Protein AF-A0A7C8AHI8-F1 (afdb_monomer_lite)

Radius of gyration: 20.17 Å; chains: 1; bounding box: 50×46×49 Å

Structure (mmCIF, N/CA/C/O backbone):
data_AF-A0A7C8AHI8-F1
#
_entry.id   AF-A0A7C8AHI8-F1
#
loop_
_atom_site.group_PDB
_atom_site.id
_atom_site.type_symbol
_atom_site.label_atom_id
_atom_site.label_alt_id
_atom_site.label_comp_id
_atom_site.label_asym_id
_atom_site.label_entity_id
_atom_site.label_seq_id
_atom_site.pdbx_PDB_ins_code
_atom_site.Cartn_x
_atom_site.Cartn_y
_atom_site.Cartn_z
_atom_site.occupancy
_atom_site.B_iso_or_equiv
_atom_site.auth_seq_id
_atom_site.auth_comp_id
_atom_site.auth_asym_id
_atom_site.auth_atom_id
_atom_site.pdbx_PDB_model_num
ATOM 1 N N . MET A 1 1 ? -16.448 -24.566 1.211 1.00 46.50 1 MET A N 1
ATOM 2 C CA . MET A 1 1 ? -16.260 -23.351 0.385 1.00 46.50 1 MET A CA 1
ATOM 3 C C . MET A 1 1 ? -17.602 -22.982 -0.211 1.00 46.50 1 MET A C 1
ATOM 5 O O . MET A 1 1 ? -18.155 -23.797 -0.943 1.00 46.50 1 MET A O 1
ATOM 9 N N . SER A 1 2 ? -18.167 -21.841 0.188 1.00 39.06 2 SER A N 1
ATOM 10 C CA . SER A 1 2 ? -19.533 -21.464 -0.190 1.00 39.06 2 SER A CA 1
ATOM 11 C C . SER A 1 2 ? -19.569 -20.847 -1.593 1.00 39.06 2 SER A C 1
ATOM 13 O O . SER A 1 2 ? -18.561 -20.368 -2.113 1.00 39.06 2 SER A O 1
ATOM 15 N N . VAL A 1 3 ? -20.743 -20.861 -2.224 1.00 43.34 3 VAL A N 1
ATOM 16 C CA . VAL A 1 3 ? -20.978 -20.319 -3.575 1.00 43.34 3 VAL A CA 1
ATOM 17 C C . VAL A 1 3 ? -20.713 -18.800 -3.646 1.00 43.34 3 VAL A C 1
ATOM 19 O O . VAL A 1 3 ? -20.372 -18.292 -4.713 1.00 43.34 3 VAL A O 1
ATOM 22 N N . SER A 1 4 ? -20.764 -18.099 -2.507 1.00 46.66 4 SER A N 1
ATOM 23 C CA . SER A 1 4 ? -20.457 -16.666 -2.372 1.00 46.66 4 SER A CA 1
ATOM 24 C C . SER A 1 4 ? -18.975 -16.344 -2.644 1.00 46.66 4 SER A C 1
ATOM 26 O O . SER A 1 4 ? -18.661 -15.420 -3.399 1.00 46.66 4 SER A O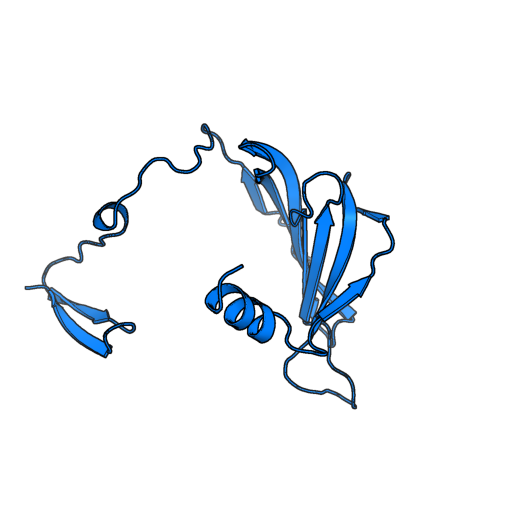 1
ATOM 28 N N . ASP A 1 5 ? -18.050 -17.184 -2.159 1.00 37.34 5 ASP A N 1
ATOM 29 C CA . ASP A 1 5 ? -16.597 -16.955 -2.288 1.00 37.34 5 ASP A CA 1
ATOM 30 C C . ASP A 1 5 ? -16.112 -17.023 -3.750 1.00 37.34 5 ASP A C 1
ATOM 32 O O . ASP A 1 5 ? -15.127 -16.389 -4.148 1.00 37.34 5 ASP A O 1
ATOM 36 N N . ARG A 1 6 ? -16.826 -17.779 -4.598 1.00 42.28 6 ARG A N 1
ATOM 37 C CA . ARG A 1 6 ? -16.529 -17.892 -6.037 1.00 42.28 6 ARG A CA 1
ATOM 38 C C . ARG A 1 6 ? -16.919 -16.636 -6.822 1.00 42.28 6 ARG A C 1
ATOM 40 O O . ARG A 1 6 ? -16.295 -16.346 -7.843 1.00 42.28 6 ARG A O 1
ATOM 47 N N . LEU A 1 7 ? -17.919 -15.878 -6.369 1.00 43.56 7 LEU A N 1
ATOM 48 C CA . LEU A 1 7 ? -18.407 -14.674 -7.054 1.00 43.56 7 LEU A CA 1
ATOM 49 C C . LEU A 1 7 ? -17.543 -13.442 -6.755 1.00 43.56 7 LEU A C 1
ATOM 51 O O . LEU A 1 7 ? -17.233 -12.685 -7.676 1.00 43.56 7 LEU A O 1
ATOM 55 N N . LEU A 1 8 ? -17.076 -13.274 -5.511 1.00 39.81 8 LEU A N 1
ATOM 56 C CA . LEU A 1 8 ? -16.134 -12.199 -5.176 1.00 39.81 8 LEU A CA 1
ATOM 57 C C . LEU A 1 8 ? -14.784 -12.410 -5.876 1.00 39.81 8 LEU A C 1
ATOM 59 O O . LEU A 1 8 ? -14.265 -11.510 -6.536 1.00 39.81 8 LEU A O 1
ATOM 63 N N . SER A 1 9 ? -14.240 -13.630 -5.798 1.00 49.16 9 SER A N 1
ATOM 64 C CA . SER A 1 9 ? -12.937 -13.951 -6.393 1.00 49.16 9 SER A CA 1
ATOM 65 C C . SER A 1 9 ? -12.938 -13.890 -7.923 1.00 49.16 9 SER A C 1
ATOM 67 O O . SER A 1 9 ? -11.930 -13.502 -8.506 1.00 49.16 9 SER A O 1
ATOM 69 N N . SER A 1 10 ? -14.044 -14.213 -8.600 1.00 46.78 10 SER A N 1
ATOM 70 C CA . SER A 1 10 ? -14.135 -14.095 -10.065 1.00 46.78 10 SER A CA 1
ATOM 71 C C . SER A 1 10 ? -14.247 -12.648 -10.556 1.00 46.78 10 SER A C 1
ATOM 73 O O . SER A 1 10 ? -13.677 -12.335 -11.598 1.00 46.78 10 SER A O 1
ATOM 75 N N . ARG A 1 11 ? -14.895 -11.747 -9.801 1.00 45.16 11 ARG A N 1
ATOM 76 C CA . ARG A 1 11 ? -14.915 -10.303 -10.111 1.00 45.16 11 ARG A CA 1
ATOM 77 C C . ARG A 1 11 ? -13.579 -9.616 -9.812 1.00 45.16 11 ARG A C 1
ATOM 79 O O . ARG A 1 11 ? -13.181 -8.725 -10.557 1.00 45.16 11 ARG A O 1
ATOM 86 N N . LEU A 1 12 ? -12.870 -10.058 -8.769 1.00 47.38 12 LEU A N 1
ATOM 87 C CA . LEU A 1 12 ? -11.516 -9.588 -8.439 1.00 47.38 12 LEU A CA 1
ATOM 88 C C . LEU A 1 12 ? -10.462 -10.101 -9.432 1.00 47.38 12 LEU A C 1
ATOM 90 O O . LEU A 1 12 ? -9.492 -9.408 -9.731 1.00 47.38 12 LEU A O 1
ATOM 94 N N . ARG A 1 13 ? -10.675 -11.286 -10.016 1.00 54.88 13 ARG A N 1
ATOM 95 C CA . ARG A 1 13 ? -9.896 -11.814 -11.144 1.00 54.88 13 ARG A CA 1
ATOM 96 C C . ARG A 1 13 ? -10.376 -11.200 -12.453 1.00 54.88 13 ARG A C 1
ATOM 98 O O . ARG A 1 13 ? -10.814 -11.905 -13.363 1.00 54.88 13 ARG A O 1
ATOM 105 N N . ALA A 1 14 ? -10.276 -9.882 -12.579 1.00 59.41 14 ALA A N 1
ATOM 106 C CA . ALA A 1 14 ? -10.384 -9.267 -13.888 1.00 59.41 14 ALA A CA 1
ATOM 107 C C . ALA A 1 14 ? -9.189 -9.748 -14.727 1.00 59.41 14 ALA A C 1
ATOM 109 O O . ALA A 1 14 ? -8.069 -9.248 -14.594 1.00 59.41 14 ALA A O 1
ATOM 110 N N . LYS A 1 15 ? -9.432 -10.792 -15.531 1.00 65.38 15 LYS A N 1
ATOM 111 C CA . LYS A 1 15 ? -8.452 -11.385 -16.439 1.00 65.38 15 LYS A CA 1
ATOM 112 C C . LYS A 1 15 ? -7.809 -10.246 -17.239 1.00 65.38 15 LYS A C 1
ATOM 114 O O . LYS A 1 15 ? -8.503 -9.343 -17.706 1.00 65.38 15 LYS A O 1
ATOM 119 N N . ASP A 1 16 ? -6.481 -10.239 -17.282 1.00 76.88 16 ASP A N 1
ATOM 120 C CA . ASP A 1 16 ? -5.666 -9.240 -17.985 1.00 76.88 16 ASP A CA 1
ATOM 121 C C . ASP A 1 16 ? -5.658 -7.815 -17.385 1.00 76.88 16 ASP A C 1
ATOM 123 O O . ASP A 1 16 ? -5.239 -6.872 -18.056 1.00 76.88 16 ASP A O 1
ATOM 127 N N . ARG A 1 17 ? -6.083 -7.624 -16.124 1.00 85.00 17 ARG A N 1
ATOM 128 C CA . ARG A 1 17 ? -5.952 -6.331 -15.406 1.00 85.00 17 ARG A CA 1
ATOM 129 C C . ARG A 1 17 ? -4.841 -6.286 -14.365 1.00 85.00 17 ARG A C 1
ATOM 131 O O . ARG A 1 17 ? -4.565 -5.221 -13.821 1.00 85.00 17 ARG A O 1
ATOM 138 N N . VAL A 1 18 ? -4.206 -7.421 -14.103 1.00 89.56 18 VAL A N 1
ATOM 139 C CA . VAL A 1 18 ? -3.091 -7.535 -13.167 1.00 89.56 18 VAL A CA 1
ATOM 140 C C . VAL A 1 18 ? -1.979 -8.323 -13.842 1.00 89.56 18 VAL A C 1
ATOM 142 O O . VAL A 1 18 ? -2.225 -9.400 -14.383 1.00 89.56 18 VAL A O 1
ATOM 145 N N . ARG A 1 19 ? -0.756 -7.792 -13.806 1.00 91.19 19 ARG A N 1
ATOM 146 C CA . ARG A 1 19 ? 0.463 -8.536 -14.143 1.00 91.19 19 ARG A CA 1
ATOM 147 C C . ARG A 1 19 ? 1.220 -8.829 -12.863 1.00 91.19 19 ARG A C 1
ATOM 149 O O . ARG A 1 19 ? 1.624 -7.904 -12.168 1.00 91.19 19 ARG A O 1
ATOM 156 N N . LEU A 1 20 ? 1.402 -10.108 -12.569 1.00 92.81 20 LEU A N 1
ATOM 157 C CA . LEU A 1 20 ? 2.094 -10.564 -11.375 1.00 92.81 20 LEU A CA 1
ATOM 158 C C . LEU A 1 20 ? 3.526 -10.971 -11.734 1.00 92.81 20 LEU A C 1
ATOM 160 O O . LEU A 1 20 ? 3.733 -11.824 -12.594 1.00 92.81 20 LEU A O 1
ATOM 164 N N . ASP A 1 21 ? 4.497 -10.351 -11.075 1.00 94.06 21 ASP A N 1
ATOM 165 C CA . ASP A 1 21 ? 5.900 -10.750 -11.078 1.00 94.06 21 ASP A CA 1
ATOM 166 C C . ASP A 1 21 ? 6.201 -11.429 -9.738 1.00 94.06 21 ASP A C 1
ATOM 168 O O . ASP A 1 21 ? 6.337 -10.774 -8.702 1.00 94.06 21 ASP A O 1
ATOM 172 N N . ASN A 1 22 ? 6.254 -12.761 -9.774 1.00 93.56 22 ASN A N 1
ATOM 173 C CA . ASN A 1 22 ? 6.482 -13.611 -8.605 1.00 93.56 22 ASN A CA 1
ATOM 174 C C . ASN A 1 22 ? 7.965 -1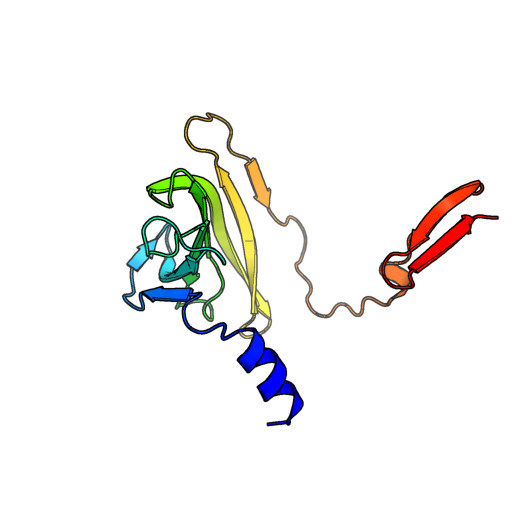3.763 -8.243 1.00 93.56 22 ASN A C 1
ATOM 176 O O . ASN A 1 22 ? 8.298 -14.558 -7.365 1.00 93.56 22 ASN A O 1
ATOM 180 N N . VAL A 1 23 ? 8.869 -13.051 -8.921 1.00 97.00 23 VAL A N 1
ATOM 181 C CA . VAL A 1 23 ? 10.281 -13.066 -8.546 1.00 97.00 23 VAL A CA 1
ATOM 182 C C . VAL A 1 23 ? 10.450 -12.273 -7.258 1.00 97.00 23 VAL A C 1
ATOM 184 O O . VAL A 1 23 ? 10.217 -11.065 -7.232 1.00 97.00 23 VAL A O 1
ATOM 187 N N . VAL A 1 24 ? 10.885 -12.962 -6.203 1.00 97.38 24 VAL A N 1
ATOM 188 C CA . VAL A 1 24 ? 11.158 -12.339 -4.908 1.00 97.38 24 VAL A CA 1
ATOM 189 C C . VAL A 1 24 ? 12.324 -11.360 -5.044 1.00 97.38 24 VAL A C 1
ATOM 191 O O . VAL A 1 24 ? 13.393 -11.715 -5.545 1.00 97.38 24 VAL A O 1
ATOM 194 N N . ARG A 1 25 ? 12.112 -10.117 -4.608 1.00 97.62 25 ARG A N 1
ATOM 195 C CA . ARG A 1 25 ? 13.112 -9.042 -4.605 1.00 97.62 25 ARG A CA 1
ATOM 196 C C . ARG A 1 25 ? 13.051 -8.263 -3.302 1.00 97.62 25 ARG A C 1
ATOM 198 O O . ARG A 1 25 ? 11.968 -8.048 -2.756 1.00 97.62 25 ARG A O 1
ATOM 205 N N . GLN A 1 26 ? 14.206 -7.792 -2.846 1.00 97.56 26 GLN A N 1
ATOM 206 C CA . GLN A 1 26 ? 14.268 -6.898 -1.699 1.00 97.56 26 GLN A CA 1
ATOM 207 C C . GLN A 1 26 ? 13.850 -5.483 -2.117 1.00 97.56 26 GLN A C 1
ATOM 209 O O . GLN A 1 26 ? 14.408 -4.927 -3.064 1.00 97.56 26 GLN A O 1
ATOM 214 N N . VAL A 1 27 ? 12.867 -4.917 -1.423 1.00 96.38 27 VAL A N 1
ATOM 215 C CA . VAL A 1 27 ? 12.381 -3.546 -1.619 1.00 96.38 27 VAL A CA 1
ATOM 216 C C . VAL A 1 27 ? 12.183 -2.929 -0.244 1.00 96.38 27 VAL A C 1
ATOM 218 O O . VAL A 1 27 ? 11.425 -3.467 0.557 1.00 96.38 27 VAL A O 1
ATOM 221 N N . ASP A 1 28 ? 12.897 -1.835 0.027 1.00 93.81 28 ASP A N 1
ATOM 222 C CA . ASP A 1 28 ? 12.778 -1.034 1.254 1.00 93.81 28 ASP A CA 1
ATOM 223 C C . ASP A 1 28 ? 12.802 -1.875 2.549 1.00 93.81 28 ASP A C 1
ATOM 225 O O . ASP A 1 28 ? 12.054 -1.639 3.488 1.00 93.81 28 ASP A O 1
ATOM 229 N N . GLY A 1 29 ? 13.665 -2.897 2.584 1.00 95.56 29 GLY A N 1
ATOM 230 C CA . GLY A 1 29 ? 13.842 -3.787 3.739 1.00 95.56 29 GLY A CA 1
ATOM 231 C C . GLY A 1 29 ? 12.976 -5.053 3.743 1.00 95.56 29 GLY A C 1
ATOM 232 O O . GLY A 1 29 ? 13.256 -5.959 4.521 1.00 95.56 29 GLY A O 1
ATOM 233 N N . PHE A 1 30 ? 12.003 -5.184 2.839 1.00 98.00 30 PHE A N 1
ATOM 234 C CA . PHE A 1 30 ? 11.115 -6.349 2.753 1.00 98.00 30 PHE A CA 1
ATOM 235 C C . PHE A 1 30 ? 11.480 -7.273 1.589 1.00 98.00 30 PHE A C 1
ATOM 237 O O . PHE A 1 30 ? 11.811 -6.805 0.498 1.00 98.00 30 PHE A O 1
ATOM 244 N N . ASN A 1 31 ? 11.338 -8.591 1.766 1.00 98.31 31 ASN A N 1
ATOM 245 C CA . ASN A 1 31 ? 11.284 -9.520 0.634 1.00 98.31 31 ASN A CA 1
ATOM 246 C C . ASN A 1 31 ? 9.899 -9.440 0.002 1.00 98.31 31 ASN A C 1
ATOM 248 O O . ASN A 1 31 ? 8.896 -9.670 0.680 1.00 98.31 31 ASN A O 1
ATOM 252 N N . THR A 1 32 ? 9.826 -9.109 -1.285 1.00 98.38 32 THR A N 1
ATOM 253 C CA . THR A 1 32 ? 8.558 -8.793 -1.947 1.00 98.38 32 THR A CA 1
ATOM 254 C C . THR A 1 32 ? 8.368 -9.499 -3.277 1.00 98.38 32 THR A C 1
ATOM 256 O O . THR A 1 32 ? 9.329 -9.761 -3.995 1.00 98.38 32 THR A O 1
ATOM 259 N N . ILE A 1 33 ? 7.106 -9.747 -3.623 1.00 98.06 33 ILE A N 1
ATOM 260 C CA . ILE A 1 33 ? 6.658 -9.933 -5.009 1.00 98.06 33 ILE A CA 1
ATOM 261 C C . ILE A 1 33 ? 5.902 -8.687 -5.468 1.00 98.06 33 ILE A C 1
ATOM 263 O O . ILE A 1 33 ? 5.435 -7.897 -4.645 1.00 98.06 33 ILE A O 1
ATOM 267 N N . ARG A 1 34 ? 5.747 -8.509 -6.780 1.00 97.31 34 ARG A N 1
ATOM 268 C CA . ARG A 1 34 ? 5.170 -7.292 -7.362 1.00 97.31 34 ARG A CA 1
ATOM 269 C C . ARG A 1 34 ? 3.931 -7.600 -8.192 1.00 97.31 34 ARG A C 1
ATOM 271 O O . ARG A 1 34 ? 3.982 -8.454 -9.073 1.00 97.31 34 ARG A O 1
ATOM 278 N N . ALA A 1 35 ? 2.865 -6.823 -8.018 1.00 96.00 35 ALA A N 1
ATOM 279 C CA . ALA A 1 35 ? 1.751 -6.774 -8.961 1.00 96.00 35 ALA A CA 1
ATOM 280 C C . ALA A 1 35 ? 1.625 -5.392 -9.611 1.00 96.00 35 ALA A C 1
ATOM 282 O O . ALA A 1 35 ? 1.557 -4.373 -8.929 1.00 96.00 35 ALA A O 1
ATOM 283 N N . ASP A 1 36 ? 1.528 -5.372 -10.936 1.00 95.00 36 ASP A N 1
ATOM 284 C CA . ASP A 1 36 ? 1.191 -4.189 -11.720 1.00 95.00 36 ASP A CA 1
ATOM 285 C C . ASP A 1 36 ? -0.307 -4.213 -12.051 1.00 95.00 36 ASP A C 1
ATOM 287 O O . ASP A 1 36 ? -0.783 -5.107 -12.759 1.00 95.00 36 ASP A O 1
ATOM 291 N N . LEU A 1 37 ? -1.045 -3.214 -11.573 1.00 93.38 37 LEU A N 1
ATOM 292 C CA . LEU A 1 37 ? -2.456 -2.998 -11.875 1.00 93.38 37 LEU A CA 1
ATOM 293 C C . LEU A 1 37 ? -2.577 -2.148 -13.141 1.00 93.38 37 LEU A C 1
ATOM 295 O O . LEU A 1 37 ? -1.942 -1.096 -13.290 1.00 93.38 37 LEU A O 1
ATOM 299 N N . LEU A 1 38 ? -3.400 -2.625 -14.070 1.00 91.75 38 LEU A N 1
ATOM 300 C CA . LEU A 1 38 ? -3.492 -2.090 -15.421 1.00 91.75 38 LEU A CA 1
ATOM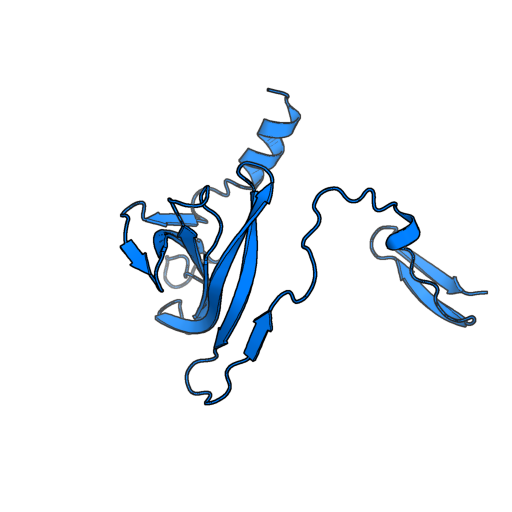 301 C C . LEU A 1 38 ? -4.771 -1.294 -15.653 1.00 91.75 38 LEU A C 1
ATOM 303 O O . LEU A 1 38 ? -5.836 -1.615 -15.123 1.00 91.75 38 LEU A O 1
ATOM 307 N N . THR A 1 39 ? -4.672 -0.266 -16.493 1.00 88.75 39 THR A N 1
ATOM 308 C CA . THR A 1 39 ? -5.807 0.571 -16.886 1.00 88.75 39 THR A CA 1
ATOM 309 C C . THR A 1 39 ? -6.917 -0.251 -17.532 1.00 88.75 39 THR A C 1
ATOM 311 O O . THR A 1 39 ? -6.691 -1.276 -18.186 1.00 88.75 39 THR A O 1
ATOM 314 N N . HIS A 1 40 ? -8.155 0.225 -17.392 1.00 84.75 40 HIS A N 1
ATOM 315 C CA . HIS A 1 40 ? -9.309 -0.405 -18.031 1.00 84.75 40 HIS A CA 1
ATOM 316 C C . HIS A 1 40 ? -9.340 -0.177 -19.554 1.00 84.75 40 HIS A C 1
ATOM 318 O O . HIS A 1 40 ? -9.888 -1.018 -20.267 1.00 84.75 40 HIS A O 1
ATOM 324 N N . PHE A 1 41 ? -8.712 0.893 -20.047 1.00 82.50 41 PHE A N 1
ATOM 325 C CA . PHE A 1 41 ? -8.583 1.216 -21.468 1.00 82.50 41 PHE A CA 1
ATOM 326 C C . PHE A 1 41 ? -7.221 0.794 -22.037 1.00 82.50 41 PHE A C 1
ATOM 328 O O . PHE A 1 41 ? -6.247 0.614 -21.298 1.00 82.50 41 PHE A O 1
ATOM 335 N N . LEU A 1 42 ? -7.179 0.645 -23.362 1.00 84.31 42 LEU A N 1
ATOM 336 C CA . LEU A 1 42 ? -5.967 0.391 -24.136 1.00 84.31 42 LEU A CA 1
ATOM 337 C C . LEU A 1 42 ? -5.384 1.703 -24.651 1.00 84.31 42 LEU A C 1
ATOM 339 O O . LEU A 1 42 ? -6.112 2.628 -25.002 1.00 84.31 42 LEU A O 1
ATOM 343 N N . TYR A 1 43 ? -4.065 1.743 -24.741 1.00 79.06 43 TYR A N 1
ATOM 344 C CA . TYR A 1 43 ? -3.301 2.831 -25.314 1.00 79.06 43 TYR A CA 1
ATOM 345 C C . TYR A 1 43 ? -2.216 2.224 -26.213 1.00 79.06 43 TYR A C 1
ATOM 347 O O . TYR A 1 43 ? -1.427 1.396 -25.754 1.00 79.06 43 TYR A O 1
ATOM 355 N N . GLU A 1 44 ? -2.224 2.566 -27.506 1.00 85.94 44 GLU A N 1
ATOM 356 C CA . GLU A 1 44 ? -1.321 1.975 -28.516 1.00 85.94 44 GLU A CA 1
ATOM 357 C C . GLU A 1 44 ? -1.307 0.427 -28.467 1.00 85.94 44 GLU A C 1
ATOM 359 O O . GLU A 1 44 ? -0.271 -0.221 -28.557 1.00 85.94 44 GLU A O 1
ATOM 364 N N . GLY A 1 45 ? -2.482 -0.185 -28.264 1.00 83.00 45 GLY A N 1
ATOM 365 C CA . GLY A 1 45 ? -2.644 -1.645 -28.220 1.00 83.00 45 GLY A CA 1
ATOM 366 C C . GLY A 1 45 ? -2.235 -2.320 -26.904 1.00 83.00 45 GLY A C 1
ATOM 367 O O . GLY A 1 45 ? -2.399 -3.530 -26.774 1.00 83.00 45 GLY A O 1
ATOM 368 N N . SER A 1 46 ? -1.767 -1.567 -25.904 1.00 83.69 46 SER A N 1
ATOM 369 C CA . SER A 1 46 ? -1.359 -2.099 -24.597 1.00 83.69 46 SER A CA 1
ATOM 370 C C . SER A 1 46 ? -2.140 -1.467 -23.442 1.00 83.69 46 SER A C 1
ATOM 372 O O . SER A 1 46 ? -2.613 -0.335 -23.538 1.00 83.69 46 SER A O 1
ATOM 374 N N . ARG A 1 47 ? -2.306 -2.192 -22.328 1.00 87.69 47 ARG A N 1
ATOM 375 C CA . ARG A 1 47 ? -2.809 -1.590 -21.084 1.00 87.69 47 ARG A CA 1
ATOM 376 C C . ARG A 1 47 ? -1.638 -1.004 -20.308 1.00 87.69 47 ARG A C 1
ATOM 378 O O . ARG A 1 47 ? -0.621 -1.669 -20.101 1.00 87.69 47 ARG A O 1
ATOM 385 N N . LEU A 1 48 ? -1.807 0.223 -19.844 1.00 90.94 48 LEU A N 1
ATOM 386 C CA . LEU A 1 48 ? -0.784 0.931 -19.089 1.00 90.94 48 LEU A CA 1
ATOM 387 C C . LEU A 1 48 ? -0.843 0.504 -17.624 1.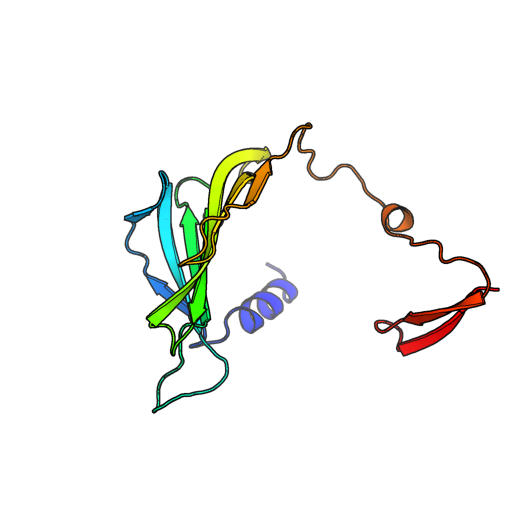00 90.94 48 LEU A C 1
ATOM 389 O O . LEU A 1 48 ? -1.921 0.218 -17.104 1.00 90.94 48 LEU A O 1
ATOM 393 N N . VAL A 1 49 ? 0.303 0.478 -16.945 1.00 93.25 49 VAL A N 1
ATOM 394 C CA . VAL A 1 49 ? 0.319 0.363 -15.479 1.00 93.25 49 VAL A CA 1
ATOM 395 C C . VAL A 1 49 ? -0.139 1.698 -14.911 1.00 93.25 49 VAL A C 1
ATOM 397 O O . VAL A 1 49 ? 0.433 2.725 -15.270 1.00 93.25 49 VAL A O 1
ATOM 400 N N . TYR A 1 50 ? -1.149 1.691 -14.044 1.00 93.25 50 TYR A N 1
ATOM 401 C CA . TYR A 1 50 ? -1.543 2.888 -13.289 1.00 93.25 50 TYR A CA 1
ATOM 402 C C . TYR A 1 50 ? -1.128 2.806 -11.819 1.00 93.25 50 TYR A C 1
ATOM 404 O O . TYR A 1 50 ? -0.969 3.836 -11.168 1.00 93.25 50 TYR A O 1
ATOM 412 N N . MET A 1 51 ? -0.927 1.595 -11.301 1.00 95.81 51 MET A N 1
ATOM 413 C CA . MET A 1 51 ? -0.465 1.360 -9.942 1.00 95.81 51 MET A CA 1
ATOM 414 C C . MET A 1 51 ? 0.379 0.094 -9.898 1.00 95.81 51 MET A C 1
ATOM 416 O O . MET A 1 51 ? 0.071 -0.889 -10.568 1.00 95.81 51 MET A O 1
ATOM 420 N N . ARG A 1 52 ? 1.425 0.112 -9.087 1.00 96.88 52 ARG A N 1
ATOM 421 C CA . ARG A 1 52 ? 2.242 -1.047 -8.764 1.00 96.88 52 ARG A CA 1
ATOM 422 C C . ARG A 1 52 ? 2.230 -1.261 -7.263 1.00 96.88 52 ARG A C 1
ATOM 424 O O . ARG A 1 52 ? 2.374 -0.306 -6.509 1.00 96.88 52 ARG A O 1
ATOM 431 N N . VAL A 1 53 ? 2.061 -2.507 -6.847 1.00 97.81 53 VAL A N 1
ATOM 432 C CA . VAL A 1 53 ? 1.995 -2.901 -5.440 1.00 97.81 53 VAL A CA 1
ATOM 433 C C . VAL A 1 53 ? 3.050 -3.961 -5.175 1.00 97.81 53 VAL A C 1
ATOM 435 O O . VAL A 1 53 ? 3.177 -4.917 -5.944 1.00 97.81 53 VAL A O 1
ATOM 438 N N . TYR A 1 54 ? 3.800 -3.790 -4.094 1.00 98.31 54 TYR A N 1
ATOM 439 C CA . TYR A 1 54 ? 4.767 -4.764 -3.608 1.00 98.31 54 TYR A CA 1
ATOM 440 C C . TYR A 1 54 ? 4.208 -5.416 -2.349 1.00 98.31 54 TYR A C 1
ATOM 442 O O . TYR A 1 54 ? 3.790 -4.721 -1.422 1.00 98.31 54 TYR A O 1
ATOM 450 N N . PHE A 1 55 ? 4.196 -6.743 -2.322 1.00 98.19 55 PHE A N 1
ATOM 451 C CA . PHE A 1 55 ? 3.645 -7.537 -1.228 1.00 98.19 55 PHE A CA 1
ATOM 452 C C . PHE A 1 55 ? 4.767 -8.273 -0.526 1.00 98.19 55 PHE A C 1
ATOM 454 O O . PHE A 1 55 ? 5.526 -8.980 -1.192 1.00 98.19 55 PHE A O 1
ATOM 461 N N . SER A 1 56 ? 4.863 -8.141 0.794 1.00 98.31 56 SER A N 1
ATOM 462 C CA . SER A 1 56 ? 5.898 -8.833 1.548 1.00 98.31 56 SER A CA 1
ATOM 463 C C . SER A 1 56 ? 5.574 -10.315 1.707 1.00 98.31 56 SER A C 1
ATOM 465 O O . SER A 1 56 ? 4.552 -10.678 2.289 1.00 98.31 56 SER A O 1
ATOM 467 N N . VAL A 1 57 ? 6.461 -11.180 1.216 1.00 97.50 57 VAL A N 1
ATOM 468 C CA . VAL A 1 57 ? 6.272 -12.639 1.280 1.00 97.50 57 VAL A CA 1
ATOM 469 C C . VAL A 1 57 ? 6.413 -13.187 2.700 1.00 97.50 57 VAL A C 1
ATOM 471 O O . VAL A 1 57 ? 5.823 -14.216 3.015 1.00 97.50 57 VAL A O 1
ATOM 474 N N . ASP A 1 58 ? 7.128 -12.464 3.562 1.00 97.50 58 ASP A N 1
ATOM 475 C CA . ASP A 1 58 ? 7.359 -12.835 4.961 1.00 97.50 58 ASP A CA 1
ATOM 476 C C . ASP A 1 58 ? 6.162 -12.479 5.862 1.00 97.50 58 ASP A C 1
ATOM 478 O O . ASP A 1 58 ? 6.004 -13.035 6.945 1.00 97.50 58 ASP A O 1
ATOM 482 N N . HIS A 1 59 ? 5.278 -11.590 5.392 1.00 97.94 59 HIS A N 1
ATOM 483 C CA . HIS A 1 59 ? 4.180 -11.016 6.174 1.00 97.94 59 HIS A CA 1
ATOM 484 C C . HIS A 1 59 ? 2.816 -11.330 5.550 1.00 97.94 59 HIS A C 1
ATOM 486 O O . HIS A 1 59 ? 1.970 -10.455 5.395 1.00 97.94 59 HIS A O 1
ATOM 492 N N . GLY A 1 60 ? 2.609 -12.576 5.112 1.00 94.88 60 GLY A N 1
ATOM 493 C CA . GLY A 1 60 ? 1.316 -13.020 4.576 1.00 94.88 60 GLY A CA 1
ATOM 494 C C . GLY A 1 60 ? 0.891 -12.316 3.283 1.00 94.88 60 GLY A C 1
ATOM 495 O O . GLY A 1 60 ? -0.303 -12.225 3.007 1.00 94.88 60 GLY A O 1
ATOM 496 N N . TYR A 1 61 ? 1.851 -11.826 2.490 1.00 96.62 61 TYR A N 1
ATOM 497 C CA . TYR A 1 61 ? 1.607 -10.984 1.317 1.00 96.62 61 TYR A CA 1
ATOM 498 C C . TYR A 1 61 ? 0.912 -9.661 1.656 1.00 96.62 61 TYR A C 1
ATOM 500 O O . TYR A 1 61 ? 0.162 -9.133 0.838 1.00 96.62 61 TYR A O 1
ATOM 508 N N . THR A 1 62 ? 1.176 -9.088 2.831 1.00 97.19 62 THR A N 1
ATOM 509 C CA . THR A 1 62 ? 0.733 -7.728 3.157 1.00 97.19 62 THR A CA 1
ATOM 510 C C . THR A 1 62 ? 1.411 -6.710 2.233 1.00 97.19 62 THR A C 1
ATOM 512 O O . THR A 1 62 ? 2.624 -6.801 2.006 1.00 97.19 62 THR A O 1
ATOM 515 N N . PRO A 1 63 ? 0.665 -5.746 1.660 1.00 97.50 63 PRO A N 1
ATOM 516 C CA . PRO A 1 63 ? 1.249 -4.673 0.864 1.00 97.50 63 PRO A CA 1
ATOM 517 C C . PRO A 1 63 ? 2.221 -3.829 1.691 1.00 97.50 63 PRO A C 1
ATOM 519 O O . PRO A 1 63 ? 1.864 -3.344 2.760 1.00 97.50 63 PRO A O 1
ATOM 522 N N . VAL A 1 64 ? 3.429 -3.621 1.174 1.00 98.38 64 VAL A N 1
ATOM 523 C CA . VAL A 1 64 ? 4.478 -2.818 1.829 1.00 98.38 64 VAL A CA 1
ATOM 524 C C . VAL A 1 64 ? 4.912 -1.611 1.011 1.00 98.38 64 VAL A C 1
ATOM 526 O O . VAL A 1 64 ? 5.577 -0.720 1.525 1.00 98.38 64 VAL A O 1
ATOM 529 N N . LYS A 1 65 ? 4.519 -1.543 -0.264 1.00 98.31 65 LYS A N 1
ATOM 530 C CA . LYS A 1 65 ? 4.765 -0.371 -1.100 1.00 98.31 65 LYS A CA 1
ATOM 531 C C . LYS A 1 65 ? 3.737 -0.244 -2.209 1.00 98.31 65 LYS A C 1
ATOM 533 O O . LYS A 1 65 ? 3.366 -1.239 -2.835 1.00 98.31 65 LYS A O 1
ATOM 538 N N . PHE A 1 66 ? 3.343 0.990 -2.486 1.00 97.88 66 PHE A N 1
ATOM 539 C CA . PHE A 1 66 ? 2.462 1.370 -3.580 1.00 97.88 66 PHE A CA 1
ATOM 540 C C . PHE A 1 66 ? 3.136 2.455 -4.409 1.00 97.88 66 PHE A C 1
ATOM 542 O O . PHE A 1 66 ? 3.550 3.475 -3.872 1.00 97.88 66 PHE A O 1
ATOM 549 N N . GLU A 1 67 ? 3.198 2.271 -5.720 1.00 97.50 67 GLU A N 1
ATOM 550 C CA . GLU A 1 67 ? 3.665 3.282 -6.664 1.00 97.50 67 GLU A CA 1
ATOM 551 C C . GLU A 1 67 ? 2.520 3.610 -7.621 1.00 97.50 67 GLU A C 1
ATOM 553 O O . GLU A 1 67 ? 2.101 2.776 -8.426 1.00 97.50 67 GLU A O 1
ATOM 558 N N . HIS A 1 68 ? 1.997 4.831 -7.546 1.00 95.75 68 HIS A N 1
ATOM 559 C CA . HIS A 1 68 ? 1.082 5.345 -8.559 1.00 95.75 68 HIS A CA 1
ATOM 560 C C . HIS A 1 68 ? 1.890 5.774 -9.771 1.00 95.75 68 HIS A C 1
ATOM 562 O O . HIS A 1 68 ? 2.862 6.516 -9.639 1.00 95.75 68 HIS A O 1
ATOM 568 N N . MET A 1 69 ? 1.475 5.349 -10.956 1.00 94.75 69 MET A N 1
ATOM 569 C CA . MET A 1 69 ? 2.239 5.572 -12.174 1.00 94.75 69 MET A CA 1
ATOM 570 C C . MET A 1 69 ? 1.623 6.695 -13.021 1.00 94.75 69 MET A C 1
ATOM 572 O O . MET A 1 69 ? 0.407 6.771 -13.189 1.00 94.75 69 MET A O 1
ATOM 576 N N . LYS A 1 70 ? 2.466 7.548 -13.609 1.00 88.94 70 LYS A N 1
ATOM 577 C CA . LYS A 1 70 ? 2.117 8.586 -14.596 1.00 88.94 70 LYS A CA 1
ATOM 578 C C . LYS A 1 70 ? 2.906 8.400 -15.891 1.00 88.94 70 LYS A C 1
ATOM 580 O O . LYS A 1 70 ? 3.819 7.580 -15.977 1.00 88.94 70 LYS A O 1
ATOM 585 N N . GLY A 1 71 ? 2.537 9.174 -16.913 1.00 82.19 71 GLY A N 1
ATOM 586 C CA . GLY A 1 71 ? 3.249 9.210 -18.193 1.00 82.19 71 GLY A CA 1
ATOM 587 C C . GLY A 1 71 ? 3.327 7.837 -18.854 1.00 82.19 71 GLY A C 1
ATOM 588 O O . GLY A 1 71 ? 4.413 7.335 -19.108 1.00 82.19 71 GLY A O 1
ATOM 589 N N . ARG A 1 72 ? 2.167 7.211 -19.089 1.00 80.56 72 ARG A N 1
ATOM 590 C CA . ARG A 1 72 ? 2.051 5.866 -19.686 1.00 80.56 72 ARG A CA 1
ATOM 591 C C . ARG A 1 72 ? 2.683 4.738 -18.858 1.00 80.56 72 ARG A C 1
ATOM 593 O O . ARG A 1 72 ? 3.130 3.736 -19.404 1.00 80.56 72 ARG A O 1
ATOM 600 N N . GLY A 1 73 ? 2.707 4.882 -17.535 1.00 76.38 73 GLY A N 1
ATOM 601 C CA . GLY A 1 73 ? 3.266 3.859 -16.650 1.00 76.38 73 GLY A CA 1
ATOM 602 C C . GLY A 1 73 ? 4.790 3.914 -16.511 1.00 76.38 73 GLY A C 1
ATOM 603 O O . GLY A 1 73 ? 5.372 2.994 -15.945 1.00 76.38 73 GLY A O 1
ATOM 604 N N . LEU A 1 74 ? 5.436 4.958 -17.043 1.00 82.50 74 LEU A N 1
ATOM 605 C CA . LEU A 1 74 ? 6.897 5.076 -17.086 1.00 82.50 74 LEU A CA 1
ATOM 606 C C . LEU A 1 74 ? 7.484 5.775 -15.861 1.00 82.50 74 LEU A C 1
ATOM 608 O O . LEU A 1 74 ? 8.642 5.549 -15.525 1.00 82.50 74 LEU A O 1
ATOM 612 N N . PHE A 1 75 ? 6.699 6.614 -15.189 1.00 90.94 75 PHE A N 1
ATOM 613 C CA . PHE A 1 75 ? 7.174 7.405 -14.060 1.00 90.94 75 PHE A CA 1
ATOM 614 C C . PHE A 1 75 ? 6.316 7.146 -12.836 1.00 90.94 75 PHE A C 1
ATOM 616 O O . PHE A 1 75 ? 5.096 7.049 -12.945 1.00 90.94 75 PHE A O 1
ATOM 623 N N . VAL A 1 76 ? 6.939 7.118 -11.665 1.00 94.56 76 VAL A N 1
ATOM 624 C CA . VAL A 1 76 ? 6.204 7.181 -10.402 1.00 94.56 76 VAL A CA 1
ATOM 625 C C . VAL A 1 76 ? 5.679 8.612 -10.223 1.00 94.56 76 VAL A C 1
ATOM 627 O O . VAL A 1 76 ? 6.343 9.594 -10.562 1.00 94.56 76 VAL A O 1
ATOM 630 N N . ALA A 1 77 ? 4.443 8.737 -9.766 1.00 94.50 77 ALA A N 1
ATOM 631 C CA . ALA A 1 77 ? 3.764 9.992 -9.459 1.00 94.50 77 ALA A CA 1
ATOM 632 C C . ALA A 1 77 ? 3.648 10.212 -7.950 1.00 94.50 77 ALA A C 1
ATOM 634 O O . ALA A 1 77 ? 3.743 11.344 -7.491 1.00 94.50 77 ALA A O 1
ATOM 635 N N . LEU A 1 78 ? 3.454 9.125 -7.208 1.00 95.50 78 LEU A N 1
ATOM 636 C CA . LEU A 1 78 ? 3.336 9.076 -5.759 1.00 95.50 78 LEU A CA 1
ATOM 637 C C . LEU A 1 78 ? 3.812 7.692 -5.313 1.00 95.50 78 LEU A C 1
ATOM 639 O O . LEU A 1 78 ? 3.416 6.697 -5.926 1.00 95.50 78 LEU A O 1
ATOM 643 N N . SER A 1 79 ? 4.630 7.634 -4.269 1.00 97.12 79 SER A N 1
ATOM 644 C CA . SER A 1 79 ? 4.990 6.396 -3.580 1.00 97.12 79 SER A CA 1
ATOM 645 C C . SER A 1 79 ? 4.422 6.429 -2.170 1.00 97.12 79 SER A C 1
ATOM 647 O O . SER A 1 79 ? 4.576 7.435 -1.484 1.00 97.12 79 SER A O 1
ATOM 649 N N . ALA A 1 80 ? 3.798 5.340 -1.738 1.00 97.62 80 ALA A N 1
ATOM 650 C CA . ALA A 1 80 ? 3.503 5.072 -0.337 1.00 97.62 80 ALA A CA 1
ATOM 651 C C . ALA A 1 80 ? 4.355 3.876 0.092 1.00 97.62 80 ALA A C 1
ATOM 653 O O . ALA A 1 80 ? 4.237 2.810 -0.511 1.00 97.62 80 ALA A O 1
ATOM 654 N N . ASN A 1 81 ? 5.221 4.054 1.083 1.00 97.62 81 ASN A N 1
ATOM 655 C CA . ASN A 1 81 ? 6.113 3.015 1.589 1.00 97.62 81 ASN A CA 1
ATOM 656 C C . ASN A 1 81 ? 5.736 2.704 3.032 1.00 97.62 81 ASN A C 1
ATOM 658 O O . ASN A 1 81 ? 5.606 3.616 3.843 1.00 97.62 81 ASN A O 1
ATOM 662 N N . VAL A 1 82 ? 5.585 1.425 3.346 1.00 98.25 82 VAL A N 1
ATOM 663 C CA . VAL A 1 82 ? 5.474 0.941 4.718 1.00 98.25 82 VAL A CA 1
ATOM 664 C C . VAL A 1 82 ? 6.888 0.747 5.243 1.00 98.25 82 VAL A C 1
ATOM 666 O O . VAL A 1 82 ? 7.708 0.116 4.584 1.00 98.25 82 VAL A O 1
ATOM 669 N N . GLU A 1 83 ? 7.170 1.283 6.422 1.00 97.88 83 GLU A N 1
ATOM 670 C CA . GLU A 1 83 ? 8.480 1.160 7.070 1.00 97.88 83 GLU A CA 1
ATOM 671 C C . GLU A 1 83 ? 8.450 0.121 8.190 1.00 97.88 83 GLU A C 1
ATOM 673 O O . GLU A 1 83 ? 9.439 -0.574 8.419 1.00 97.88 83 GLU A O 1
ATOM 678 N N . PHE A 1 84 ? 7.303 -0.029 8.857 1.00 97.38 84 PHE A N 1
ATOM 679 C CA . PHE A 1 84 ? 7.125 -0.996 9.930 1.00 97.38 84 PHE A CA 1
ATOM 680 C C . PHE A 1 84 ? 5.767 -1.697 9.836 1.00 97.38 84 PHE A C 1
ATOM 682 O O . PHE A 1 84 ? 4.721 -1.059 9.682 1.00 97.38 84 PHE A O 1
ATOM 689 N N . LEU A 1 85 ? 5.805 -3.027 9.946 1.00 97.75 85 LEU A N 1
ATOM 690 C CA . LEU A 1 85 ? 4.633 -3.885 10.073 1.00 97.75 85 LEU A CA 1
ATOM 691 C C . LEU A 1 85 ? 4.554 -4.441 11.495 1.00 97.75 85 LEU A C 1
ATOM 693 O O . LEU A 1 85 ? 5.552 -4.902 12.042 1.00 97.75 85 LEU A O 1
ATOM 697 N N . GLU A 1 86 ? 3.350 -4.458 12.051 1.00 97.06 86 GLU A N 1
ATOM 698 C CA . GLU A 1 86 ? 3.048 -5.051 13.352 1.00 97.06 86 GLU A CA 1
ATOM 699 C C . GLU A 1 86 ? 2.073 -6.219 13.169 1.00 97.06 86 GLU A C 1
ATOM 701 O O . GLU A 1 86 ? 1.048 -6.070 12.500 1.00 97.06 86 GLU A O 1
ATOM 706 N N . GLU A 1 87 ? 2.376 -7.393 13.732 1.00 96.56 87 GLU A N 1
ATOM 707 C CA . GLU A 1 87 ? 1.420 -8.506 13.761 1.00 96.56 87 GLU A CA 1
ATOM 708 C C . GLU A 1 87 ? 0.402 -8.265 14.881 1.00 96.56 87 GLU A C 1
ATOM 710 O O . GLU A 1 87 ? 0.683 -8.483 16.057 1.00 96.56 87 GLU A O 1
ATOM 715 N N . VAL A 1 88 ? -0.790 -7.800 14.513 1.00 96.31 88 VAL A N 1
ATOM 716 C CA . VAL A 1 88 ? -1.841 -7.392 15.467 1.00 96.31 88 VAL A CA 1
ATOM 717 C C . VAL A 1 88 ? -2.789 -8.537 15.828 1.00 96.31 88 VAL A C 1
ATOM 719 O O . VAL A 1 88 ? -3.509 -8.494 16.822 1.00 96.31 88 VAL A O 1
ATOM 722 N N . ALA A 1 89 ? -2.781 -9.591 15.017 1.00 94.69 89 ALA A N 1
ATOM 723 C CA . ALA A 1 89 ? -3.364 -10.894 15.300 1.00 94.69 89 ALA A CA 1
ATOM 724 C C . ALA A 1 89 ? -2.647 -11.939 14.441 1.00 94.69 89 ALA A C 1
ATOM 726 O O . ALA A 1 89 ? -1.991 -11.591 13.464 1.00 94.69 89 ALA A O 1
ATOM 727 N N . LYS A 1 90 ? -2.806 -13.226 14.763 1.00 93.75 90 LYS A N 1
ATOM 728 C CA . LYS A 1 90 ? -2.151 -14.322 14.034 1.00 93.75 90 LYS A CA 1
ATOM 729 C C . LYS A 1 90 ? -2.374 -14.211 12.517 1.00 93.75 90 LYS A C 1
ATOM 731 O O . LYS A 1 90 ? -3.491 -14.412 12.040 1.00 93.75 90 LYS A O 1
ATOM 736 N N . GLY A 1 91 ? -1.298 -13.961 11.773 1.00 92.62 91 GLY A N 1
ATOM 737 C CA . GLY A 1 91 ? -1.296 -13.818 10.317 1.00 92.62 91 GLY A CA 1
ATOM 738 C C . GLY A 1 91 ? -1.872 -12.499 9.787 1.00 92.62 91 GLY A C 1
ATOM 739 O O . GLY A 1 91 ? -2.043 -12.372 8.576 1.00 92.62 91 GLY A O 1
ATOM 740 N N . VAL A 1 92 ? -2.175 -11.533 10.657 1.00 94.88 92 VAL A N 1
ATOM 741 C CA . VAL A 1 92 ? -2.712 -10.214 10.307 1.00 94.88 92 VAL A CA 1
ATOM 742 C C . VAL A 1 92 ? -1.657 -9.161 10.612 1.00 94.88 92 VAL A C 1
ATOM 744 O O . VAL A 1 92 ? -1.370 -8.869 11.772 1.00 94.88 92 VAL A O 1
ATOM 747 N N . TRP A 1 93 ? -1.110 -8.572 9.554 1.00 97.38 93 TRP A N 1
ATOM 748 C CA . TRP A 1 93 ? -0.057 -7.567 9.648 1.00 97.38 93 TRP A CA 1
ATOM 749 C C . TRP A 1 93 ? -0.606 -6.186 9.330 1.00 97.38 93 TRP A C 1
ATOM 751 O O . TRP A 1 93 ? -1.212 -5.981 8.276 1.00 97.38 93 TRP A O 1
ATOM 761 N N . PHE A 1 94 ? -0.370 -5.239 10.229 1.00 96.25 94 PHE A N 1
ATOM 762 C CA . PHE A 1 94 ? -0.804 -3.861 10.092 1.00 96.25 94 PHE A CA 1
ATOM 763 C C . PHE A 1 94 ? 0.382 -2.948 9.740 1.00 96.25 94 PHE A C 1
ATOM 765 O O . PHE A 1 94 ? 1.427 -3.047 10.385 1.00 96.25 94 PHE A O 1
ATOM 772 N N . PRO A 1 95 ? 0.245 -2.037 8.758 1.00 96.44 95 PRO A N 1
ATOM 773 C CA . PRO A 1 95 ? 1.247 -1.014 8.464 1.00 96.44 95 PRO A CA 1
ATOM 774 C C . PRO A 1 95 ? 1.239 0.063 9.549 1.00 96.44 95 PRO A C 1
ATOM 776 O O . PRO A 1 95 ? 0.517 1.049 9.453 1.00 96.44 95 PRO A O 1
ATOM 779 N N . ASN A 1 96 ? 2.033 -0.136 10.599 1.00 96.94 96 ASN A N 1
ATOM 780 C CA . ASN A 1 96 ? 2.075 0.749 11.761 1.00 96.94 96 ASN A CA 1
ATOM 781 C C . ASN A 1 96 ? 2.691 2.114 11.409 1.00 96.94 96 ASN A C 1
ATOM 783 O O . ASN A 1 96 ? 2.170 3.144 11.839 1.00 96.94 96 ASN A O 1
ATOM 787 N N . SER A 1 97 ? 3.734 2.142 10.574 1.00 97.88 97 SER A N 1
ATOM 788 C CA . SER A 1 97 ? 4.357 3.390 10.122 1.00 97.88 97 SER A CA 1
ATOM 789 C C . SER A 1 97 ? 4.816 3.343 8.669 1.00 97.88 97 SER A C 1
ATOM 791 O O . SER A 1 97 ? 4.973 2.272 8.069 1.00 97.88 97 SER A O 1
ATOM 793 N N . GLY A 1 98 ? 5.032 4.527 8.101 1.00 98.00 98 GLY A N 1
ATOM 794 C CA . GLY A 1 98 ? 5.532 4.668 6.745 1.00 98.00 98 GLY A CA 1
ATOM 795 C C . GLY A 1 98 ? 5.529 6.099 6.228 1.00 98.00 98 GLY A C 1
ATOM 796 O O . GLY A 1 98 ? 5.287 7.065 6.959 1.00 98.00 98 GLY A O 1
ATOM 797 N N . THR A 1 99 ? 5.788 6.226 4.930 1.00 97.69 99 THR A N 1
ATOM 798 C CA . THR A 1 99 ? 5.968 7.503 4.241 1.00 97.69 99 THR A CA 1
ATOM 799 C C . THR A 1 99 ? 5.186 7.593 2.940 1.00 97.69 99 THR A C 1
ATOM 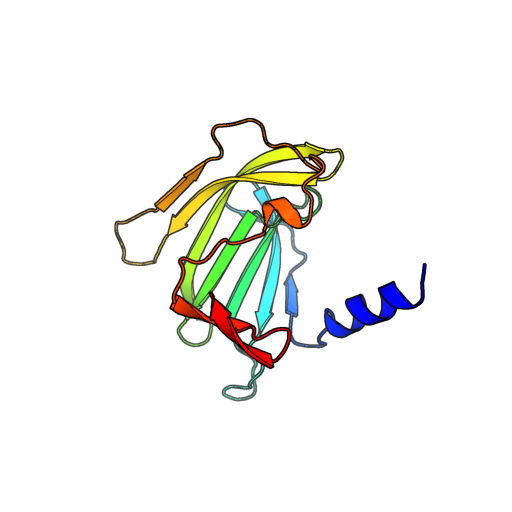801 O O . THR A 1 99 ? 4.978 6.610 2.234 1.00 97.69 99 THR A O 1
ATOM 804 N N . PHE A 1 100 ? 4.810 8.818 2.584 1.00 96.88 100 PHE A N 1
ATOM 805 C CA . PHE A 1 100 ? 4.322 9.199 1.269 1.00 96.88 100 PHE A CA 1
ATOM 806 C C . PHE A 1 100 ? 5.300 10.183 0.634 1.00 96.88 100 PHE A C 1
ATOM 808 O O . PHE A 1 100 ? 5.664 11.194 1.244 1.00 96.88 100 PHE A O 1
ATOM 815 N N . THR A 1 101 ? 5.710 9.908 -0.602 1.00 96.50 101 THR A N 1
ATOM 816 C CA . THR A 1 101 ? 6.647 10.747 -1.353 1.00 96.50 101 THR A CA 1
ATOM 817 C C . THR A 1 101 ? 6.125 11.049 -2.749 1.00 96.50 101 THR A C 1
ATOM 819 O O . THR A 1 101 ? 5.584 10.188 -3.445 1.00 96.50 101 THR A O 1
ATOM 822 N N . VAL A 1 102 ? 6.304 12.295 -3.182 1.00 94.88 102 VAL A N 1
ATOM 823 C CA . VAL A 1 102 ? 6.001 12.737 -4.547 1.00 94.88 102 VAL A CA 1
ATOM 824 C C . VAL A 1 102 ? 7.326 13.032 -5.245 1.00 94.88 102 VAL A C 1
ATOM 826 O O . VAL A 1 102 ? 8.099 13.848 -4.742 1.00 94.88 102 VAL A O 1
ATOM 829 N N . PRO A 1 103 ? 7.627 12.411 -6.399 1.00 90.94 103 PRO A N 1
ATOM 830 C CA . PRO A 1 103 ? 8.862 12.698 -7.118 1.00 90.94 103 PRO A CA 1
ATOM 831 C C . PRO A 1 103 ? 8.984 14.181 -7.468 1.00 90.94 103 PRO A C 1
ATOM 833 O O . PRO A 1 103 ? 8.007 14.804 -7.888 1.00 90.94 103 PRO A O 1
ATOM 836 N N . CYS A 1 104 ? 10.195 14.721 -7.318 1.00 88.69 104 CYS A N 1
ATOM 837 C CA . CYS A 1 104 ? 10.515 16.147 -7.466 1.00 88.69 104 CYS A CA 1
ATOM 838 C C . CYS A 1 104 ? 9.920 17.069 -6.385 1.00 88.69 104 CYS A C 1
ATOM 840 O O . CYS A 1 104 ? 10.035 18.285 -6.516 1.00 88.69 104 CYS A O 1
ATOM 842 N N . SER A 1 105 ? 9.321 16.523 -5.323 1.00 91.50 105 SER A N 1
ATOM 843 C CA . SER A 1 105 ? 9.030 17.266 -4.098 1.00 91.50 105 SER A CA 1
ATOM 844 C C . SER A 1 105 ? 10.090 16.964 -3.041 1.00 91.50 105 SER A C 1
ATOM 846 O O . SER A 1 105 ? 10.557 15.836 -2.913 1.00 91.50 105 SER A O 1
ATOM 848 N N . ASP A 1 106 ? 10.454 17.986 -2.279 1.00 91.88 106 ASP A N 1
ATOM 849 C CA . ASP A 1 106 ? 11.249 17.900 -1.054 1.00 91.88 106 ASP A CA 1
ATOM 850 C C . ASP A 1 106 ? 10.412 17.477 0.166 1.00 91.88 106 ASP A C 1
ATOM 852 O O . ASP A 1 106 ? 10.956 17.192 1.231 1.00 91.88 106 ASP A O 1
ATOM 856 N N . ARG A 1 107 ? 9.083 17.424 0.025 1.00 92.44 107 ARG A N 1
ATOM 857 C CA . ARG A 1 107 ? 8.168 17.065 1.105 1.00 92.44 107 ARG A CA 1
ATOM 858 C C . ARG A 1 107 ? 8.001 15.557 1.199 1.00 92.44 107 ARG A C 1
ATOM 860 O O . ARG A 1 107 ? 7.671 14.886 0.221 1.00 92.44 107 ARG A O 1
ATOM 867 N N . VAL A 1 108 ? 8.136 15.060 2.421 1.00 95.00 108 VAL A N 1
ATOM 868 C CA . VAL A 1 108 ? 7.808 13.688 2.803 1.00 95.00 108 VAL A CA 1
ATOM 869 C C . VAL A 1 108 ? 6.739 13.760 3.882 1.00 95.00 108 VAL A C 1
ATOM 871 O O . VAL A 1 108 ? 6.928 14.430 4.897 1.00 95.00 108 VAL A O 1
ATOM 874 N N . SER A 1 109 ? 5.607 13.100 3.658 1.00 96.50 109 SER A N 1
ATOM 875 C CA . SER A 1 109 ? 4.589 12.933 4.696 1.00 96.50 109 SER A CA 1
ATOM 876 C C . SER A 1 109 ? 4.810 11.597 5.381 1.00 96.50 109 SER A C 1
ATOM 878 O O . SER A 1 109 ? 4.926 10.580 4.707 1.00 96.50 109 SER A O 1
ATOM 880 N N . THR A 1 110 ? 4.864 11.591 6.704 1.00 97.12 110 THR A N 1
ATOM 881 C CA . THR A 1 110 ? 4.993 10.376 7.511 1.00 97.12 110 THR A CA 1
ATOM 882 C C . THR A 1 110 ? 3.660 10.050 8.169 1.00 97.12 110 THR A C 1
ATOM 884 O O . THR A 1 110 ? 2.865 10.943 8.468 1.00 97.12 110 THR A O 1
ATOM 887 N N . TYR A 1 111 ? 3.410 8.768 8.407 1.00 96.25 111 TYR A N 1
ATOM 888 C CA . TYR A 1 111 ? 2.333 8.314 9.277 1.00 96.25 111 TYR A CA 1
ATOM 889 C C . TYR A 1 111 ? 2.890 7.331 10.303 1.00 96.25 111 TYR A C 1
ATOM 891 O O . TYR A 1 111 ? 3.837 6.595 10.022 1.00 96.25 111 TYR A O 1
ATOM 899 N N . GLN A 1 112 ? 2.300 7.332 11.496 1.00 97.44 112 GLN A N 1
ATOM 900 C CA . GLN A 1 112 ? 2.645 6.403 12.563 1.00 97.44 112 GLN A CA 1
ATOM 901 C C . GLN A 1 112 ? 1.452 6.212 13.500 1.00 97.44 112 GLN A C 1
ATOM 903 O O . GLN A 1 112 ? 0.879 7.188 13.988 1.00 97.44 112 GLN A O 1
ATOM 908 N N . ALA A 1 113 ? 1.099 4.960 13.772 1.00 96.12 113 ALA A N 1
ATOM 909 C CA . ALA A 1 113 ? 0.183 4.613 14.847 1.00 96.12 113 ALA A CA 1
ATOM 910 C C . ALA A 1 113 ? 0.892 4.791 16.200 1.00 96.12 113 ALA A C 1
ATOM 912 O O . ALA A 1 113 ? 1.961 4.230 16.432 1.00 96.12 113 ALA A O 1
ATOM 913 N N . THR A 1 114 ? 0.316 5.600 17.093 1.00 94.50 114 THR A N 1
ATOM 914 C CA . THR A 1 114 ? 0.918 5.923 18.402 1.00 94.50 114 THR A CA 1
ATOM 915 C C . THR A 1 114 ? 0.284 5.178 19.577 1.00 94.50 114 THR A C 1
ATOM 917 O O . THR A 1 114 ? 0.871 5.129 20.656 1.00 94.50 114 THR A O 1
ATOM 920 N N . GLY A 1 115 ? -0.905 4.606 19.382 1.00 92.44 115 GLY A N 1
ATOM 921 C CA . GLY A 1 115 ? -1.625 3.805 20.371 1.00 92.44 115 GLY A CA 1
ATOM 922 C C . GLY A 1 115 ? -1.638 2.312 20.027 1.00 92.44 115 GLY A C 1
ATOM 923 O O . GLY A 1 115 ? -1.155 1.924 18.962 1.00 92.44 115 GLY A O 1
ATOM 924 N N . PRO A 1 116 ? -2.207 1.470 20.909 1.00 91.00 116 PRO A N 1
ATOM 925 C CA . PRO A 1 116 ? -2.369 0.048 20.635 1.00 91.00 116 PRO A CA 1
ATOM 926 C C . PRO A 1 116 ? -3.290 -0.172 19.431 1.00 91.00 116 PRO A C 1
ATOM 928 O O . PRO A 1 116 ? -4.346 0.454 19.320 1.00 91.00 116 PRO A O 1
ATOM 931 N N . ILE A 1 117 ? -2.907 -1.094 18.552 1.00 93.06 117 ILE A N 1
ATOM 932 C CA . ILE A 1 117 ? -3.694 -1.452 17.372 1.00 93.06 117 ILE A CA 1
ATOM 933 C C . ILE A 1 117 ? -4.551 -2.665 17.721 1.00 93.06 117 ILE A C 1
ATOM 935 O O . ILE A 1 117 ? -4.053 -3.780 17.860 1.00 93.06 117 ILE A O 1
ATOM 939 N N . ILE A 1 118 ? -5.853 -2.439 17.893 1.00 92.69 118 ILE A N 1
ATOM 940 C CA . ILE A 1 118 ? -6.797 -3.461 18.349 1.00 92.69 118 ILE A CA 1
ATOM 941 C C . ILE A 1 118 ? -7.664 -3.902 17.172 1.00 92.69 118 ILE A C 1
ATOM 943 O O . ILE A 1 118 ? -8.391 -3.111 16.574 1.00 92.69 118 ILE A O 1
ATOM 947 N N . VAL A 1 119 ? -7.607 -5.191 16.848 1.00 91.44 119 VAL A N 1
ATOM 948 C CA . VAL A 1 119 ? -8.473 -5.824 15.847 1.00 91.44 119 VAL A CA 1
ATOM 949 C C . VAL A 1 119 ? -9.732 -6.373 16.508 1.00 91.44 119 VAL A C 1
ATOM 951 O O . VAL A 1 119 ? -9.678 -6.911 17.610 1.00 91.44 119 VAL A O 1
ATOM 954 N N . ASN A 1 120 ? -10.865 -6.282 15.805 1.00 88.81 120 ASN A N 1
ATOM 955 C CA . ASN A 1 120 ? -12.166 -6.786 16.260 1.00 88.81 120 ASN A CA 1
ATOM 956 C C . ASN A 1 120 ? -12.605 -6.233 17.629 1.00 88.81 120 ASN A C 1
ATOM 958 O O . ASN A 1 120 ? -13.140 -6.968 18.454 1.00 88.81 120 ASN A O 1
ATOM 962 N N . GLN A 1 121 ? -12.416 -4.930 17.859 1.00 92.00 121 GLN A N 1
ATOM 963 C CA . GLN A 1 121 ? -12.771 -4.260 19.121 1.00 92.00 121 GLN A CA 1
ATOM 964 C C . GLN A 1 121 ? -14.283 -4.180 19.417 1.00 92.00 121 GLN A C 1
ATOM 966 O O . GLN A 1 121 ? -14.669 -3.629 20.440 1.00 92.00 121 GLN A O 1
ATOM 971 N N . GLY A 1 122 ? -15.131 -4.724 18.538 1.00 92.81 122 GLY A N 1
ATOM 972 C CA . GLY A 1 122 ? -16.582 -4.738 18.721 1.00 92.81 122 GLY A CA 1
ATOM 973 C C . GLY A 1 122 ? -17.273 -3.422 18.368 1.00 92.81 122 GLY A C 1
ATOM 974 O O . GLY A 1 122 ? -18.281 -3.119 18.993 1.00 92.81 122 GLY A O 1
ATOM 975 N N . LEU A 1 123 ? -16.743 -2.668 17.391 1.00 91.00 123 LEU A N 1
ATOM 976 C CA . LEU A 1 123 ? -17.430 -1.484 16.858 1.00 91.00 123 LEU A CA 1
ATOM 977 C C . LEU A 1 123 ? -18.830 -1.858 16.353 1.00 91.00 123 LEU A C 1
ATOM 979 O O . LEU A 1 123 ? -18.979 -2.884 15.677 1.00 91.00 123 LEU A O 1
ATOM 983 N N . THR A 1 124 ? -19.821 -1.030 16.671 1.00 91.19 124 THR A N 1
ATOM 984 C CA . THR A 1 124 ? -21.210 -1.169 16.211 1.00 91.19 124 THR A CA 1
ATOM 985 C C . THR A 1 124 ? -21.496 -0.195 15.069 1.00 91.19 124 THR A C 1
ATOM 987 O O . THR A 1 124 ? -20.674 0.662 14.751 1.00 91.19 124 THR A O 1
ATOM 990 N N . ASP A 1 125 ? -22.662 -0.321 14.431 1.00 85.75 125 ASP A N 1
ATOM 991 C CA . ASP A 1 125 ? -23.088 0.629 13.393 1.00 85.75 125 ASP A CA 1
ATOM 992 C C . ASP A 1 125 ? -23.214 2.063 13.951 1.00 85.75 125 ASP A C 1
ATOM 994 O O . ASP A 1 125 ? -22.960 3.025 13.232 1.00 85.75 125 ASP A O 1
ATOM 998 N N . GLU A 1 126 ? -23.505 2.202 15.248 1.00 87.00 126 GLU A N 1
ATOM 999 C CA . GLU A 1 126 ? -23.652 3.492 15.939 1.00 87.00 126 GLU A CA 1
ATOM 1000 C C . GLU A 1 126 ? -22.318 4.256 16.035 1.00 87.00 126 GLU A C 1
ATOM 1002 O O . GLU A 1 126 ? -22.310 5.483 16.028 1.00 87.00 126 GLU A O 1
ATOM 1007 N N . ASP A 1 127 ? -21.173 3.560 16.060 1.00 85.12 127 ASP A N 1
ATOM 1008 C CA . ASP A 1 127 ? -19.842 4.195 16.043 1.00 85.12 127 ASP A CA 1
ATOM 1009 C C . ASP A 1 127 ? -19.533 4.895 14.704 1.00 85.12 127 ASP A C 1
ATOM 1011 O O . ASP A 1 127 ? -18.564 5.655 14.595 1.00 85.12 127 ASP A O 1
ATOM 1015 N N . PHE A 1 128 ? -20.338 4.626 13.671 1.00 85.62 128 PHE A N 1
ATOM 1016 C CA . PHE A 1 128 ? -20.238 5.229 12.344 1.00 85.62 128 PHE A CA 1
ATOM 1017 C C . PHE A 1 128 ? -21.401 6.178 12.034 1.00 85.62 128 PHE A C 1
ATOM 1019 O O . PHE A 1 128 ? -21.439 6.738 10.932 1.00 85.62 128 PHE A O 1
ATOM 1026 N N . ASP A 1 129 ? -22.320 6.387 12.983 1.00 82.38 129 ASP A N 1
ATOM 1027 C CA . ASP A 1 129 ? -23.390 7.363 12.828 1.00 82.38 129 ASP A CA 1
ATOM 1028 C C . ASP A 1 129 ? -22.820 8.783 12.885 1.00 82.38 129 ASP A C 1
ATOM 1030 O O . ASP A 1 129 ? -22.018 9.157 13.744 1.00 82.38 129 ASP A O 1
ATOM 1034 N N . ILE A 1 130 ? -23.236 9.593 11.915 1.00 77.50 130 ILE A N 1
ATOM 1035 C CA . ILE A 1 130 ? -22.854 10.997 11.818 1.00 77.50 130 ILE A CA 1
ATOM 1036 C C . ILE A 1 130 ? -24.087 11.830 12.128 1.00 77.50 130 ILE A C 1
ATOM 1038 O O . ILE A 1 130 ? -25.021 11.904 11.326 1.00 77.50 130 ILE A O 1
ATOM 1042 N N . ASP A 1 131 ? -24.048 12.517 13.264 1.00 79.94 131 ASP A N 1
ATOM 1043 C CA . ASP A 1 131 ? -25.042 13.528 13.588 1.00 79.94 131 ASP A CA 1
ATOM 1044 C C . ASP A 1 131 ? -24.764 14.801 12.791 1.00 79.94 131 ASP A C 1
ATOM 1046 O O . ASP A 1 131 ? -23.761 15.500 12.971 1.00 79.94 131 ASP A O 1
ATOM 1050 N N . PHE A 1 132 ? -25.685 15.119 11.889 1.00 81.12 132 PHE A N 1
ATOM 1051 C CA . PHE A 1 132 ? -25.675 16.383 11.173 1.00 81.12 132 PHE A CA 1
ATOM 1052 C C . PHE A 1 132 ? -26.431 17.450 11.979 1.00 81.12 132 PHE A C 1
ATOM 1054 O O . PHE A 1 132 ? -27.475 17.152 12.560 1.00 81.12 132 PHE A O 1
ATOM 1061 N N . PRO A 1 133 ? -25.978 18.716 11.982 1.00 84.12 133 PRO A N 1
ATOM 1062 C CA . PRO A 1 133 ? -26.746 19.814 12.562 1.00 84.12 133 PRO A CA 1
ATOM 1063 C C . PRO A 1 133 ? -28.157 19.928 11.963 1.00 84.12 133 PRO A C 1
ATOM 1065 O O . PRO A 1 133 ? -28.361 19.613 10.784 1.00 84.12 133 PRO A O 1
ATOM 1068 N N . VAL A 1 134 ? -29.105 20.458 12.743 1.00 90.44 134 VAL A N 1
ATOM 1069 C CA . VAL A 1 134 ? -30.444 20.836 12.254 1.00 90.44 134 VAL A CA 1
ATOM 1070 C C . VAL A 1 134 ? -30.315 21.734 11.017 1.00 90.44 134 VAL A C 1
ATOM 1072 O O . VAL A 1 134 ? -29.374 22.517 10.896 1.00 90.44 134 VAL A O 1
ATOM 1075 N N . ASP A 1 135 ? -31.238 21.568 10.071 1.00 90.56 135 ASP A N 1
ATOM 1076 C CA . ASP A 1 135 ? -31.281 22.206 8.752 1.00 90.56 135 ASP A CA 1
ATOM 1077 C C . ASP A 1 135 ? -30.202 21.754 7.749 1.00 90.56 135 ASP A C 1
ATOM 1079 O O . ASP A 1 135 ? -30.173 22.231 6.606 1.00 90.56 135 ASP A O 1
ATOM 1083 N N . THR A 1 136 ? -29.356 20.779 8.104 1.00 90.50 136 THR A N 1
ATOM 1084 C CA . THR A 1 136 ? -28.415 20.187 7.143 1.00 90.50 136 THR A CA 1
ATOM 1085 C C . THR A 1 136 ? -29.173 19.440 6.050 1.00 90.50 136 THR A C 1
ATOM 1087 O O . THR A 1 136 ? -30.013 18.579 6.318 1.00 90.50 136 THR A O 1
ATOM 1090 N N . LYS A 1 137 ? -28.850 19.753 4.793 1.00 91.00 137 LYS A N 1
ATOM 1091 C CA . LYS A 1 137 ? -29.354 19.039 3.616 1.00 91.00 137 LYS A CA 1
ATOM 1092 C C . LYS A 1 137 ? -28.449 17.848 3.340 1.00 91.00 137 LYS A C 1
ATOM 1094 O O . LYS A 1 137 ? -27.305 18.032 2.934 1.00 91.00 137 LYS A O 1
ATOM 1099 N N . VAL A 1 138 ? -28.977 16.649 3.535 1.00 88.06 138 VAL A N 1
ATOM 1100 C CA . VAL A 1 138 ? -28.255 15.395 3.330 1.00 88.06 138 VAL A CA 1
ATOM 1101 C C . VAL A 1 138 ? -28.719 14.748 2.029 1.00 88.06 138 VAL A C 1
ATOM 1103 O O . VAL A 1 138 ? -29.913 14.723 1.714 1.00 88.06 138 VAL A O 1
ATOM 1106 N N . HIS A 1 139 ? -27.755 14.237 1.267 1.00 90.88 139 HIS A N 1
ATOM 1107 C CA . HIS A 1 139 ? -27.984 13.325 0.156 1.00 90.88 139 HIS A CA 1
ATOM 1108 C C . HIS A 1 139 ? -27.360 11.978 0.518 1.00 90.88 139 HIS A C 1
ATOM 1110 O O . HIS A 1 139 ? -26.139 11.851 0.542 1.00 90.88 139 HIS A O 1
ATOM 1116 N N . ASP A 1 140 ? -28.202 11.001 0.832 1.00 81.69 140 ASP A N 1
ATOM 1117 C CA . ASP A 1 140 ? -27.786 9.621 1.056 1.00 81.69 140 ASP A CA 1
ATOM 1118 C C . ASP A 1 140 ? -27.715 8.920 -0.304 1.00 81.69 140 ASP A C 1
ATOM 1120 O O . ASP A 1 140 ? -28.747 8.581 -0.885 1.00 81.69 140 ASP A O 1
ATOM 1124 N N . GLU A 1 141 ? -26.500 8.736 -0.826 1.00 81.25 141 GLU A N 1
ATOM 1125 C CA . GLU A 1 141 ? -26.261 8.066 -2.111 1.00 81.25 141 GLU A CA 1
ATOM 1126 C C . GLU A 1 141 ? -26.554 6.559 -2.070 1.00 81.25 141 GLU A C 1
ATOM 1128 O O . GLU A 1 141 ? -26.852 5.969 -3.106 1.00 81.25 141 GLU A O 1
ATOM 1133 N N . ILE A 1 142 ? -26.487 5.923 -0.894 1.00 76.25 142 ILE A N 1
ATOM 1134 C CA . ILE A 1 142 ? -26.739 4.483 -0.744 1.00 76.25 142 ILE A CA 1
ATOM 1135 C C . ILE A 1 142 ? -28.236 4.211 -0.883 1.00 76.25 142 ILE A C 1
ATOM 1137 O O . ILE A 1 142 ? -28.641 3.235 -1.517 1.00 76.25 142 ILE A O 1
ATOM 1141 N N . GLN A 1 143 ? -29.060 5.080 -0.298 1.00 83.62 143 GLN A N 1
ATOM 1142 C CA . GLN A 1 143 ? -30.517 4.966 -0.338 1.00 83.62 143 GLN A CA 1
ATOM 1143 C C . GLN A 1 143 ? -31.178 5.825 -1.427 1.00 83.62 143 GLN A C 1
ATOM 1145 O O . GLN A 1 143 ? -32.397 5.749 -1.576 1.00 83.62 143 GLN A O 1
ATOM 1150 N N . ASP A 1 144 ? -30.403 6.636 -2.153 1.00 90.00 144 ASP A N 1
ATOM 1151 C CA . ASP A 1 144 ? -30.869 7.653 -3.110 1.00 90.00 144 ASP A CA 1
ATOM 1152 C C . ASP A 1 144 ? -31.936 8.588 -2.501 1.00 90.00 144 ASP A C 1
ATOM 1154 O O . ASP A 1 144 ? -32.999 8.853 -3.068 1.00 90.00 144 ASP A O 1
ATOM 1158 N N . LYS A 1 145 ? -31.680 9.063 -1.274 1.00 89.56 145 LYS A N 1
ATOM 1159 C CA . LYS A 1 145 ? -32.608 9.917 -0.516 1.00 89.56 145 LYS A CA 1
ATOM 1160 C C . LYS A 1 145 ? -32.050 11.310 -0.304 1.00 89.56 145 LYS A C 1
ATOM 1162 O O . LYS A 1 145 ? -30.871 11.505 -0.028 1.00 89.56 145 LYS A O 1
ATOM 1167 N N . LYS A 1 146 ? -32.946 12.295 -0.357 1.00 92.00 146 LYS A N 1
ATOM 1168 C CA . LYS A 1 146 ? -32.658 13.689 -0.009 1.00 92.00 146 LYS A CA 1
ATOM 1169 C C . LYS A 1 146 ? -33.553 14.108 1.139 1.00 92.00 146 LYS A C 1
ATOM 1171 O O . LYS A 1 146 ? -34.775 14.022 1.021 1.00 92.00 146 LYS A O 1
ATOM 1176 N N . TYR A 1 147 ? -32.956 14.568 2.228 1.00 88.44 147 TYR A N 1
ATOM 1177 C CA . TYR A 1 147 ? -33.697 15.054 3.384 1.00 88.44 147 TYR A CA 1
ATOM 1178 C C . TYR A 1 147 ? -32.999 16.247 4.030 1.00 88.44 147 TYR A C 1
ATOM 1180 O O . TYR A 1 147 ? -31.804 16.474 3.850 1.00 88.44 147 TYR A O 1
ATOM 1188 N N . THR A 1 148 ? -33.785 17.024 4.766 1.00 90.06 148 THR A N 1
ATOM 1189 C CA . THR A 1 148 ? -33.282 18.064 5.660 1.00 90.06 148 THR A CA 1
ATOM 1190 C C . THR A 1 148 ? -33.410 17.530 7.075 1.00 90.06 148 THR A C 1
ATOM 1192 O O . THR A 1 148 ? -34.495 17.079 7.451 1.00 90.06 148 THR A O 1
ATOM 1195 N N . VAL A 1 149 ? -32.319 17.558 7.830 1.00 86.25 149 VAL A N 1
ATOM 1196 C CA . VAL A 1 149 ? -32.319 17.201 9.252 1.00 86.25 149 VAL A CA 1
ATOM 1197 C C . VAL A 1 149 ? -33.215 18.204 9.975 1.00 86.25 149 VAL A C 1
ATOM 1199 O O . VAL A 1 149 ? -33.021 19.409 9.827 1.00 86.25 149 VAL A O 1
ATOM 1202 N N . LYS A 1 150 ? -34.245 17.713 10.663 1.00 81.50 150 LYS A N 1
ATOM 1203 C CA . LYS A 1 150 ? -35.213 18.541 11.393 1.00 81.50 150 LYS A CA 1
ATOM 1204 C C . LYS A 1 150 ? -34.896 18.564 12.874 1.00 81.50 150 LYS A C 1
ATOM 1206 O O . LYS A 1 150 ? -34.394 17.529 13.359 1.00 81.50 150 LYS A O 1
#

Sequence (150 aa):
MSVSDRLLSSRLRAKDRVRLDNVVRQVDGFNTIRADLLTHFLYEGSRLVYMRVYFSVDHGYTPVKFEHMKGRGLFVALSANVEFLEEVAKGVWFPNSGTFT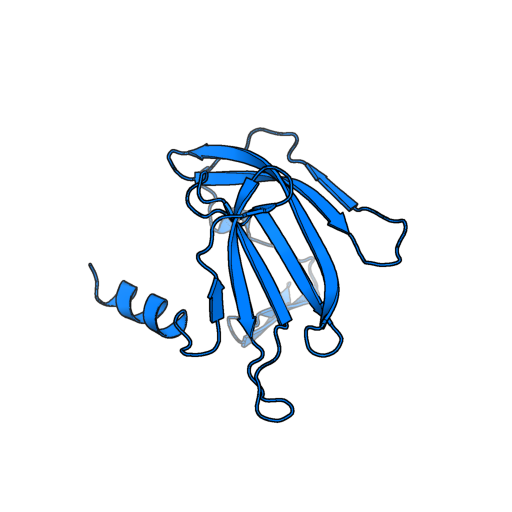VPCSDRVSTYQATGPIIVNQGLTDEDFDIDFPVDTKVHDEIQDKKYTVK

Foldseek 3Di:
DDPVVVVVVVVVCPDPQKDWAPDFDDDLNAGWTKIFGFDPDDDPNHTAGQKMWTFGPVQLRHTAKMFGADDRNPDGQKMWGQNDWDCQDVSDIDSQKTWMDGPPDPDIDIDGDPDRDHPPPPDDVVNVDDDDDAQDWDQDPVVRDTDGHD

Secondary structure (DSSP, 8-state):
--HHHHHHHHHH--TTSEEEEEEEEEETTEEEEEEEEEEEEEETTEEEEEEEEEEEGGGTTEEEEEEEEETTTTEEEEEEEEEEEEEEETTEEEEEEEEEE-TT-S-EEEEE--S---SS----GGGG---PPTT-EEEETTTTEEEE--

pLDDT: mean 87.57, std 14.76, range [37.34, 98.38]